Protein AF-A0A955IQL0-F1 (afdb_monomer_lite)

Radius of gyration: 18.91 Å; chains: 1; bounding box: 40×66×44 Å

Structure (mmCIF, N/CA/C/O backbone):
data_AF-A0A955IQL0-F1
#
_entry.id   AF-A0A955IQL0-F1
#
loop_
_atom_site.group_PDB
_atom_site.id
_atom_site.type_symbol
_atom_site.label_atom_id
_atom_site.label_alt_id
_atom_site.label_comp_id
_atom_site.label_asym_id
_atom_site.label_entity_id
_atom_site.label_seq_id
_atom_site.pdbx_PDB_ins_code
_atom_site.Cartn_x
_atom_site.Cartn_y
_atom_site.Cartn_z
_atom_site.occupancy
_atom_site.B_iso_or_equiv
_atom_site.auth_seq_id
_atom_site.auth_comp_id
_atom_site.auth_asym_id
_atom_site.auth_atom_id
_atom_site.pdbx_PDB_model_num
ATOM 1 N N . MET A 1 1 ? -25.221 43.158 0.324 1.00 47.97 1 MET A N 1
ATOM 2 C CA . MET A 1 1 ? -24.417 42.459 1.346 1.00 47.97 1 MET A CA 1
ATOM 3 C C . MET A 1 1 ? -25.209 41.243 1.789 1.00 47.97 1 MET A C 1
ATOM 5 O O . MET A 1 1 ? -26.140 41.395 2.565 1.00 47.97 1 MET A O 1
ATOM 9 N N . SER A 1 2 ? -24.898 40.071 1.245 1.00 50.53 2 SER A N 1
ATOM 10 C CA . SER A 1 2 ? -25.519 38.810 1.657 1.00 50.53 2 SER A CA 1
ATOM 11 C C . SER A 1 2 ? -24.383 37.849 1.969 1.00 50.53 2 SER A C 1
ATOM 13 O O . SER A 1 2 ? -23.689 37.392 1.066 1.00 50.53 2 SER A O 1
ATOM 15 N N . HIS A 1 3 ? -24.132 37.645 3.262 1.00 47.06 3 HIS A N 1
ATOM 16 C CA . HIS A 1 3 ? -23.165 36.673 3.750 1.00 47.06 3 HIS A CA 1
ATOM 17 C C . HIS A 1 3 ? -23.673 35.267 3.426 1.00 47.06 3 HIS A C 1
ATOM 19 O O . HIS A 1 3 ? -24.702 34.833 3.942 1.00 47.06 3 HIS A O 1
ATOM 25 N N . PHE A 1 4 ? -22.941 34.562 2.569 1.00 52.56 4 PHE A N 1
ATOM 26 C CA . PHE A 1 4 ? -23.085 33.129 2.371 1.00 52.56 4 PHE A CA 1
ATOM 27 C C . PHE A 1 4 ? -22.412 32.447 3.569 1.00 52.56 4 PHE A C 1
ATOM 29 O O . PHE A 1 4 ? -21.188 32.344 3.630 1.00 52.56 4 PHE A O 1
ATOM 36 N N . ASN A 1 5 ? -23.206 32.069 4.570 1.00 50.84 5 ASN A N 1
ATOM 37 C CA . ASN A 1 5 ? -22.745 31.264 5.696 1.00 50.84 5 ASN A CA 1
ATOM 38 C C . ASN A 1 5 ? -22.540 29.831 5.187 1.00 50.84 5 ASN A C 1
ATOM 40 O O . ASN A 1 5 ? -23.467 29.022 5.205 1.00 50.84 5 ASN A O 1
ATOM 44 N N . ALA A 1 6 ? -21.357 29.559 4.631 1.00 50.09 6 ALA A N 1
ATOM 45 C CA . ALA A 1 6 ? -20.967 28.225 4.210 1.00 50.09 6 ALA A CA 1
ATOM 46 C C . ALA A 1 6 ? -20.942 27.319 5.444 1.00 50.09 6 ALA A C 1
ATOM 48 O O . ALA A 1 6 ? -20.153 27.515 6.369 1.00 50.09 6 ALA A O 1
ATOM 49 N N . SER A 1 7 ? -21.863 26.361 5.455 1.00 45.62 7 SER A N 1
ATOM 50 C CA . SER A 1 7 ? -21.949 25.286 6.427 1.00 45.62 7 SER A CA 1
ATOM 51 C C . SER A 1 7 ? -20.573 24.654 6.634 1.00 45.62 7 SER A C 1
ATOM 53 O O . SER A 1 7 ? -19.845 24.389 5.678 1.00 45.62 7 SER A O 1
ATOM 55 N N . SER A 1 8 ? -20.229 24.470 7.905 1.00 48.47 8 SER A N 1
ATOM 56 C CA . SER A 1 8 ? -18.993 23.885 8.416 1.00 48.47 8 SER A CA 1
ATOM 57 C C . SER A 1 8 ? -18.551 22.663 7.600 1.00 48.47 8 SER A C 1
ATOM 59 O O . SER A 1 8 ? -19.416 21.882 7.194 1.00 48.47 8 SER A O 1
ATOM 61 N N . PRO A 1 9 ? -17.238 22.467 7.359 1.00 50.28 9 PRO A N 1
ATOM 62 C CA . PRO A 1 9 ? -16.765 21.327 6.591 1.00 50.28 9 PRO A CA 1
ATOM 63 C C . PRO A 1 9 ? -17.282 20.054 7.256 1.00 50.28 9 PRO A C 1
ATOM 65 O O . PRO A 1 9 ? -17.031 19.818 8.438 1.00 50.28 9 PRO A O 1
ATOM 68 N N . THR A 1 10 ? -18.044 19.281 6.479 1.00 48.91 10 THR A N 1
ATOM 69 C CA . THR A 1 10 ? -18.361 17.870 6.707 1.00 48.91 10 THR A CA 1
ATOM 70 C C . THR A 1 10 ? -17.244 17.239 7.508 1.00 48.91 10 THR A C 1
ATOM 72 O O . THR A 1 10 ? -16.097 17.305 7.062 1.00 48.91 10 THR A O 1
ATOM 75 N N . GLY A 1 11 ? -17.582 16.689 8.677 1.00 43.69 11 GLY A N 1
ATOM 76 C CA . GLY A 1 11 ? -16.666 15.952 9.531 1.00 43.69 11 GLY A CA 1
ATOM 77 C C . GLY A 1 11 ? -15.941 14.907 8.700 1.00 43.69 11 GLY A C 1
ATOM 78 O O . GLY A 1 11 ? -16.440 13.805 8.490 1.00 43.69 11 GLY A O 1
ATOM 79 N N . GLN A 1 12 ? -14.779 15.291 8.176 1.00 46.38 12 GLN A N 1
ATOM 80 C CA . GLN A 1 12 ? -13.796 14.367 7.673 1.00 46.38 12 GLN A CA 1
ATOM 81 C C . GLN A 1 12 ? -13.430 13.587 8.915 1.00 46.38 12 GLN A C 1
ATOM 83 O O . GLN A 1 12 ? -12.836 14.140 9.839 1.00 46.38 12 GLN A O 1
ATOM 88 N N . SER A 1 13 ? -13.878 12.338 8.974 1.00 44.75 13 SER A N 1
ATOM 89 C CA . SER A 1 13 ? -13.280 11.374 9.872 1.00 44.75 13 SER A CA 1
ATOM 90 C C . SER A 1 13 ? -11.809 11.351 9.470 1.00 44.75 13 SER A C 1
ATOM 92 O O . SER A 1 13 ? -11.435 10.742 8.473 1.00 44.75 13 SER A O 1
ATOM 94 N N . THR A 1 14 ? -10.995 12.151 10.159 1.00 52.22 14 THR A N 1
ATOM 95 C CA . THR A 1 14 ? -9.542 12.235 10.030 1.00 52.22 14 THR A CA 1
ATOM 96 C C . THR A 1 14 ? -8.948 10.978 10.647 1.00 52.22 14 THR A C 1
ATOM 98 O O . THR A 1 14 ? -8.090 11.052 11.522 1.00 52.22 14 THR A O 1
ATOM 101 N N . ALA A 1 15 ? -9.452 9.809 10.250 1.00 56.22 15 ALA A N 1
ATOM 102 C CA . ALA A 1 15 ? -8.714 8.586 10.453 1.00 56.22 15 ALA A CA 1
ATOM 103 C C . ALA A 1 15 ? -7.399 8.780 9.683 1.00 56.22 15 ALA A C 1
ATOM 105 O O . ALA A 1 15 ? -7.437 9.189 8.515 1.00 56.22 15 ALA A O 1
ATOM 106 N N . PRO A 1 16 ? -6.236 8.625 10.331 1.00 64.44 16 PRO A N 1
ATOM 107 C CA . PRO A 1 16 ? -4.967 8.857 9.667 1.00 64.44 16 PRO A CA 1
ATOM 108 C C . PRO A 1 16 ? -4.820 7.831 8.541 1.00 64.44 16 PRO A C 1
ATOM 110 O O . PRO A 1 16 ? -4.581 6.660 8.802 1.00 64.44 16 PRO A O 1
ATOM 113 N N . CYS A 1 17 ? -4.983 8.246 7.280 1.00 70.69 17 CYS A N 1
ATOM 114 C CA . CYS A 1 17 ? -4.669 7.372 6.155 1.00 70.69 17 CYS A CA 1
ATOM 115 C C . CYS A 1 17 ? -3.156 7.125 6.144 1.00 70.69 17 CYS A C 1
ATOM 117 O O . CYS A 1 17 ? -2.369 8.050 5.915 1.00 70.69 17 CYS A O 1
ATOM 119 N N . PHE A 1 18 ? -2.744 5.878 6.328 1.00 80.38 18 PHE A N 1
ATOM 120 C CA . PHE A 1 18 ? -1.360 5.460 6.193 1.00 80.38 18 PHE A CA 1
ATOM 121 C C . PHE A 1 18 ? -1.003 5.275 4.724 1.00 80.38 18 PHE A C 1
ATOM 123 O O . PHE A 1 18 ? -1.782 4.763 3.922 1.00 80.38 18 PHE A O 1
ATOM 130 N N . ARG A 1 19 ? 0.194 5.720 4.340 1.00 84.00 19 ARG A N 1
ATOM 131 C CA . ARG A 1 19 ? 0.700 5.524 2.982 1.00 84.00 19 ARG A CA 1
ATOM 132 C C . ARG A 1 19 ? 1.605 4.303 2.960 1.00 84.00 19 ARG A C 1
ATOM 134 O O . ARG A 1 19 ? 2.728 4.367 3.449 1.00 84.00 19 ARG A O 1
ATOM 141 N N . VAL A 1 20 ? 1.144 3.241 2.314 1.00 84.25 20 VAL A N 1
ATOM 142 C CA . VAL A 1 20 ? 1.958 2.062 2.021 1.00 84.25 20 VAL A CA 1
ATOM 143 C C . VAL A 1 20 ? 2.759 2.332 0.756 1.00 84.25 20 VAL A C 1
ATOM 145 O O . VAL A 1 20 ? 2.212 2.805 -0.245 1.00 84.25 20 VAL A O 1
ATOM 148 N N . VAL A 1 21 ? 4.062 2.052 0.793 1.00 84.56 21 VAL A N 1
ATOM 149 C CA . VAL A 1 21 ? 4.949 2.265 -0.355 1.00 84.56 21 VAL A CA 1
ATOM 150 C C . VAL A 1 21 ? 5.772 1.013 -0.636 1.00 84.56 21 VAL A C 1
ATOM 152 O O . VAL A 1 21 ? 6.451 0.479 0.237 1.00 84.56 21 VAL A O 1
ATOM 155 N N . LEU A 1 22 ? 5.731 0.585 -1.891 1.00 83.69 22 LEU A N 1
ATOM 156 C CA . LEU A 1 22 ? 6.486 -0.516 -2.468 1.00 83.69 22 LEU A CA 1
ATOM 157 C C . LEU A 1 22 ? 7.575 0.048 -3.379 1.00 83.69 22 LEU A C 1
ATOM 159 O O . LEU A 1 22 ? 7.307 0.899 -4.231 1.00 83.69 22 LEU A O 1
ATOM 163 N N . HIS A 1 23 ? 8.804 -0.425 -3.197 1.00 81.25 23 HIS A N 1
ATOM 164 C CA . HIS A 1 23 ? 9.965 -0.012 -3.979 1.00 81.25 23 HIS A CA 1
ATOM 165 C C . HIS A 1 23 ? 10.578 -1.239 -4.652 1.00 81.25 23 HIS A C 1
ATOM 167 O O . HIS A 1 23 ? 11.017 -2.153 -3.960 1.00 81.25 23 HIS A O 1
ATOM 173 N N . ARG A 1 24 ? 10.676 -1.232 -5.987 1.00 74.69 24 ARG A N 1
ATOM 174 C CA . ARG A 1 24 ? 11.381 -2.275 -6.744 1.00 74.69 24 ARG A CA 1
ATOM 175 C C . ARG A 1 24 ? 12.243 -1.649 -7.835 1.00 74.69 24 ARG A C 1
ATOM 177 O O . ARG A 1 24 ? 11.749 -1.165 -8.853 1.00 74.69 24 ARG A O 1
ATOM 184 N N . GLY A 1 25 ? 13.557 -1.644 -7.616 1.00 79.19 25 GLY A N 1
ATOM 185 C CA . GLY A 1 25 ? 14.501 -0.955 -8.498 1.00 79.19 25 GLY A CA 1
ATOM 186 C C . GLY A 1 25 ? 14.184 0.543 -8.597 1.00 79.19 25 GLY A C 1
ATOM 187 O O . GLY A 1 25 ? 14.126 1.231 -7.582 1.00 79.19 25 GLY A O 1
ATOM 188 N N . ALA A 1 26 ? 13.962 1.040 -9.818 1.00 78.56 26 ALA A N 1
ATOM 189 C CA . ALA A 1 26 ? 13.557 2.427 -10.076 1.00 78.56 26 ALA A CA 1
ATOM 190 C C . ALA A 1 26 ? 12.037 2.662 -9.956 1.00 78.56 26 ALA A C 1
ATOM 192 O O . ALA A 1 26 ? 11.584 3.805 -10.022 1.00 78.56 26 ALA A O 1
ATOM 193 N N . HIS A 1 27 ? 11.246 1.599 -9.794 1.00 79.56 27 HIS A N 1
ATOM 194 C CA . HIS A 1 27 ? 9.796 1.691 -9.730 1.00 79.56 27 HIS A CA 1
ATOM 195 C C . HIS A 1 27 ? 9.322 1.843 -8.288 1.00 79.56 27 HIS A C 1
ATOM 197 O O . HIS A 1 27 ? 9.802 1.176 -7.367 1.00 79.56 27 HIS A O 1
ATOM 203 N N . ARG A 1 28 ? 8.356 2.743 -8.107 1.00 83.25 28 ARG A N 1
ATOM 204 C CA . ARG A 1 28 ? 7.722 3.023 -6.826 1.00 83.25 28 ARG A CA 1
ATOM 205 C C . ARG A 1 28 ? 6.217 2.984 -7.009 1.00 83.25 28 ARG A C 1
ATOM 207 O O . ARG A 1 28 ? 5.673 3.773 -7.780 1.00 83.25 28 ARG A O 1
ATOM 214 N N . TRP A 1 29 ? 5.562 2.130 -6.242 1.00 85.69 29 TRP A N 1
ATOM 215 C CA . TRP A 1 29 ? 4.110 2.091 -6.145 1.00 85.69 29 TRP A CA 1
ATOM 216 C C . TRP A 1 29 ? 3.706 2.435 -4.726 1.00 85.69 29 TRP A C 1
ATOM 218 O O . TRP A 1 29 ? 4.440 2.192 -3.772 1.00 85.69 29 TRP A O 1
ATOM 228 N N . GLY A 1 30 ? 2.547 3.046 -4.570 1.00 83.62 30 GLY A N 1
ATOM 229 C CA . GLY A 1 30 ? 2.040 3.331 -3.246 1.00 83.62 30 GLY A CA 1
ATOM 230 C C . GLY A 1 30 ? 0.563 3.620 -3.283 1.00 83.62 30 GLY A C 1
ATOM 231 O O . GLY A 1 30 ? 0.041 4.132 -4.274 1.00 83.62 30 GLY A O 1
ATOM 232 N N . PHE A 1 31 ? -0.090 3.285 -2.187 1.00 85.62 31 PHE A N 1
ATOM 233 C CA . PHE A 1 31 ? -1.499 3.545 -1.977 1.00 85.62 31 PHE A CA 1
ATOM 234 C C . PHE A 1 31 ? -1.698 4.076 -0.563 1.00 85.62 31 PHE A C 1
ATOM 236 O O . PHE A 1 31 ? -0.905 3.819 0.345 1.00 85.62 31 PHE A O 1
ATOM 243 N N . SER A 1 32 ? -2.739 4.879 -0.408 1.00 85.44 32 SER A N 1
ATOM 244 C CA . SER A 1 32 ? -3.235 5.263 0.905 1.00 85.44 32 SER A CA 1
ATOM 245 C C . SER A 1 32 ? -4.190 4.184 1.388 1.00 85.44 32 SER A C 1
ATOM 247 O O . SER A 1 32 ? -4.931 3.632 0.579 1.00 85.44 32 SER A O 1
ATOM 249 N N . TRP A 1 33 ? -4.126 3.889 2.677 1.00 86.06 33 TRP A N 1
ATOM 250 C CA . TRP A 1 33 ? -4.932 2.887 3.348 1.00 86.06 33 TRP A CA 1
ATOM 251 C C . TRP A 1 33 ? -5.329 3.379 4.738 1.00 86.06 33 TRP A C 1
ATOM 253 O O . TRP A 1 33 ? -4.524 4.000 5.430 1.00 86.06 33 TRP A O 1
ATOM 263 N N . ASN A 1 34 ? -6.567 3.115 5.148 1.00 83.06 34 ASN A N 1
ATOM 264 C CA . ASN A 1 34 ? -7.048 3.458 6.482 1.00 83.06 34 ASN A CA 1
ATOM 265 C C . ASN A 1 34 ? -6.782 2.328 7.489 1.00 83.06 34 ASN A C 1
ATOM 267 O O . ASN A 1 34 ? -7.276 1.219 7.278 1.00 83.06 34 ASN A O 1
ATOM 271 N N . PRO A 1 35 ? -6.090 2.599 8.610 1.00 73.12 35 PRO A N 1
ATOM 272 C CA . PRO A 1 35 ? -5.919 1.630 9.688 1.00 73.12 35 PRO A CA 1
ATOM 273 C C . PRO A 1 35 ? -7.286 1.256 10.259 1.00 73.12 35 PRO A C 1
ATOM 275 O O . PRO A 1 35 ? -8.012 2.113 10.758 1.00 73.12 35 PRO A O 1
ATOM 278 N N . GLY A 1 36 ? -7.658 -0.012 10.114 1.00 75.00 36 GLY A N 1
ATOM 279 C CA . GLY A 1 36 ? -8.985 -0.525 10.466 1.00 75.00 36 GLY A CA 1
ATOM 280 C C . GLY A 1 36 ? -9.887 -0.864 9.272 1.00 75.00 36 GLY A C 1
ATOM 281 O O . GLY A 1 36 ? -10.919 -1.496 9.473 1.00 75.00 36 GLY A O 1
ATOM 282 N N . ASP A 1 37 ? -9.511 -0.529 8.028 1.00 81.31 37 ASP A N 1
ATOM 283 C CA . ASP A 1 37 ? -10.218 -0.996 6.821 1.00 81.31 37 ASP A CA 1
ATOM 284 C C . ASP A 1 37 ? -9.387 -2.041 6.058 1.00 81.31 37 ASP A C 1
ATOM 286 O O . ASP A 1 37 ? -8.802 -1.793 5.000 1.00 81.31 37 ASP A O 1
ATOM 290 N N . GLU A 1 38 ? -9.301 -3.254 6.606 1.00 78.44 38 GLU A N 1
ATOM 291 C CA . GLU A 1 38 ? -8.565 -4.374 5.994 1.00 78.44 38 GLU A CA 1
ATOM 292 C C . GLU A 1 38 ? -9.091 -4.731 4.595 1.00 78.44 38 GLU A C 1
ATOM 294 O O . GLU A 1 38 ? -8.348 -5.166 3.714 1.00 78.44 38 GLU A O 1
ATOM 299 N N . ARG A 1 39 ? -10.385 -4.513 4.346 1.00 84.00 39 ARG A N 1
ATOM 300 C CA . ARG A 1 39 ? -10.995 -4.767 3.035 1.00 84.00 39 ARG A CA 1
ATOM 301 C C . ARG A 1 39 ? -10.480 -3.798 1.982 1.00 84.00 39 ARG A C 1
ATOM 303 O O . ARG A 1 39 ? -10.382 -4.166 0.811 1.00 84.00 39 ARG A O 1
ATOM 310 N N . GLU A 1 40 ? -10.210 -2.552 2.353 1.00 84.44 40 GLU A N 1
ATOM 311 C CA . GLU A 1 40 ? -9.527 -1.591 1.496 1.00 84.44 40 GLU A CA 1
ATOM 312 C C . GLU A 1 40 ? -8.098 -2.065 1.199 1.00 84.44 40 GLU A C 1
ATOM 314 O O . GLU A 1 40 ? -7.731 -2.124 0.026 1.00 84.44 40 GLU A O 1
ATOM 319 N N . LEU A 1 41 ? -7.345 -2.521 2.211 1.00 84.25 41 LEU A N 1
ATOM 320 C CA . LEU A 1 41 ? -5.988 -3.060 2.033 1.00 84.25 41 LEU A CA 1
ATOM 321 C C . LEU A 1 41 ? -5.954 -4.219 1.032 1.00 84.25 41 LEU A C 1
ATOM 323 O O . LEU A 1 41 ? -5.186 -4.189 0.070 1.00 84.25 41 LEU A O 1
ATOM 327 N N . VAL A 1 42 ? -6.818 -5.220 1.221 1.00 84.88 42 VAL A N 1
ATOM 328 C CA . VAL A 1 42 ? -6.900 -6.388 0.331 1.00 84.88 42 VAL A CA 1
ATOM 329 C C . VAL A 1 42 ? -7.299 -5.971 -1.085 1.00 84.88 42 VAL A C 1
ATOM 331 O O . VAL A 1 42 ? -6.738 -6.482 -2.051 1.00 84.88 42 VAL A O 1
ATOM 334 N N . ARG A 1 43 ? -8.219 -5.009 -1.243 1.00 88.31 43 ARG A N 1
ATOM 335 C CA . ARG A 1 43 ? -8.599 -4.485 -2.566 1.00 88.31 43 ARG A CA 1
ATOM 336 C C . ARG A 1 43 ? -7.447 -3.756 -3.257 1.00 88.31 43 ARG A C 1
ATOM 338 O O . ARG A 1 43 ? -7.262 -3.949 -4.457 1.00 88.31 43 ARG A O 1
ATOM 345 N N . GLN A 1 44 ? -6.668 -2.953 -2.532 1.00 86.81 44 GLN A N 1
ATOM 346 C CA . GLN A 1 44 ? -5.498 -2.267 -3.093 1.00 86.81 44 GLN A CA 1
ATOM 347 C C . GLN A 1 44 ? -4.396 -3.261 -3.479 1.00 86.81 44 GLN A C 1
ATOM 349 O O . GLN A 1 44 ? -3.854 -3.166 -4.579 1.00 86.81 44 GLN A O 1
ATOM 354 N N . LEU A 1 45 ? -4.124 -4.262 -2.634 1.00 84.06 45 LEU A N 1
ATOM 355 C CA . LEU A 1 45 ? -3.185 -5.343 -2.943 1.00 84.06 45 LEU A CA 1
ATOM 356 C C . LEU A 1 45 ? -3.634 -6.161 -4.156 1.00 84.06 45 LEU A C 1
ATOM 358 O O . LEU A 1 45 ? -2.837 -6.397 -5.058 1.00 84.06 45 LEU A O 1
ATOM 362 N N . ALA A 1 46 ? -4.912 -6.538 -4.228 1.00 86.06 46 ALA A N 1
ATOM 363 C CA . ALA A 1 46 ? -5.459 -7.247 -5.381 1.00 86.06 46 ALA A CA 1
ATOM 364 C C . ALA A 1 46 ? -5.355 -6.404 -6.658 1.00 86.06 46 ALA A C 1
ATOM 366 O O . ALA A 1 46 ? -5.024 -6.931 -7.717 1.00 86.06 46 ALA A O 1
ATOM 367 N N . ARG A 1 47 ? -5.594 -5.091 -6.575 1.00 85.94 47 ARG A N 1
ATOM 368 C CA . ARG A 1 47 ? -5.432 -4.182 -7.713 1.00 85.94 47 ARG A CA 1
ATOM 369 C C . ARG A 1 47 ? -3.981 -4.118 -8.189 1.00 85.94 47 ARG A C 1
ATOM 371 O O . ARG A 1 47 ? -3.760 -4.183 -9.390 1.00 85.94 47 ARG A O 1
ATOM 378 N N . LEU A 1 48 ? -3.022 -4.022 -7.267 1.00 82.56 48 LEU A N 1
ATOM 379 C CA . LEU A 1 48 ? -1.590 -4.062 -7.581 1.00 82.56 48 LEU A CA 1
ATOM 380 C C . LEU A 1 48 ? -1.182 -5.406 -8.193 1.00 82.56 48 LEU A C 1
ATOM 382 O O . LEU A 1 48 ? -0.449 -5.420 -9.169 1.00 82.56 48 LEU A O 1
ATOM 386 N N . ALA A 1 49 ? -1.692 -6.521 -7.668 1.00 82.56 49 ALA A N 1
ATOM 387 C CA . ALA A 1 49 ? -1.388 -7.861 -8.172 1.00 82.56 49 ALA A CA 1
ATOM 388 C C . ALA A 1 49 ? -1.951 -8.123 -9.580 1.00 82.56 49 ALA A C 1
ATOM 390 O O . ALA A 1 49 ? -1.394 -8.916 -10.331 1.00 82.56 49 ALA A O 1
ATOM 391 N N . ASN A 1 50 ? -3.068 -7.478 -9.929 1.00 83.50 50 ASN A N 1
ATOM 392 C CA . ASN A 1 50 ? -3.681 -7.582 -11.254 1.00 83.50 50 ASN A CA 1
ATOM 393 C C . ASN A 1 50 ? -3.131 -6.554 -12.256 1.00 83.50 50 ASN A C 1
ATOM 395 O O . ASN A 1 50 ? -3.523 -6.587 -13.423 1.00 83.50 50 ASN A O 1
ATOM 399 N N . ASP A 1 51 ? -2.263 -5.632 -11.832 1.00 81.62 51 ASP A N 1
ATOM 400 C CA . ASP A 1 51 ? -1.671 -4.650 -12.733 1.00 81.62 51 ASP A CA 1
ATOM 401 C C . ASP A 1 51 ? -0.488 -5.280 -13.490 1.00 81.62 51 ASP A C 1
ATOM 403 O O . ASP A 1 51 ? 0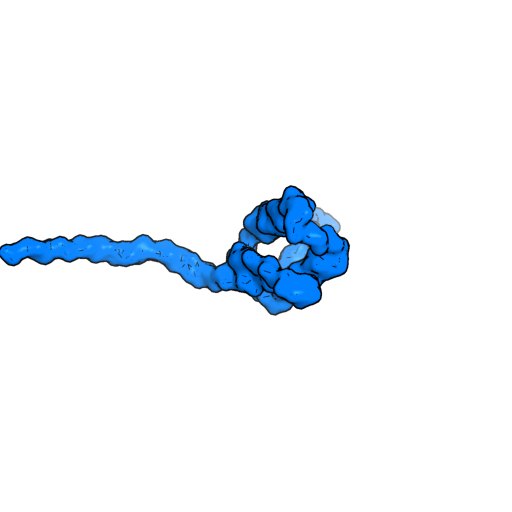.513 -5.648 -12.874 1.00 81.62 51 ASP A O 1
ATOM 407 N N . PRO A 1 52 ? -0.552 -5.404 -14.829 1.00 75.81 52 PRO A N 1
ATOM 408 C CA . PRO A 1 52 ? 0.507 -6.048 -15.606 1.00 75.81 52 PRO A CA 1
ATOM 409 C C . PRO A 1 52 ? 1.820 -5.244 -15.633 1.00 75.81 52 PRO A C 1
ATOM 411 O O . PRO A 1 52 ? 2.842 -5.764 -16.077 1.00 75.81 52 PRO A O 1
ATOM 414 N N . GLY A 1 53 ? 1.807 -3.981 -15.192 1.00 76.31 53 GLY A N 1
ATOM 415 C CA . GLY A 1 53 ? 2.986 -3.132 -15.031 1.00 76.31 53 GLY A CA 1
ATOM 416 C C . GLY A 1 53 ? 3.605 -3.196 -13.631 1.00 76.31 53 GLY A C 1
ATOM 417 O O . GLY A 1 53 ? 4.654 -2.585 -13.405 1.00 76.31 53 GLY A O 1
ATOM 418 N N . VAL A 1 54 ? 2.988 -3.927 -12.700 1.00 74.00 54 VAL A N 1
ATOM 419 C CA . VAL A 1 54 ? 3.489 -4.139 -11.343 1.00 74.00 54 VAL A CA 1
ATOM 420 C C . VAL A 1 54 ? 3.941 -5.594 -11.230 1.00 74.00 54 VAL A C 1
ATOM 422 O O . VAL A 1 54 ? 3.116 -6.495 -11.101 1.00 74.00 54 VAL A O 1
ATOM 425 N N . PRO A 1 55 ? 5.252 -5.873 -11.240 1.00 73.38 55 PRO A N 1
ATOM 426 C CA . PRO A 1 55 ? 5.746 -7.176 -10.826 1.00 73.38 55 PRO A CA 1
ATOM 427 C C . PRO A 1 55 ? 5.568 -7.277 -9.304 1.00 73.38 55 PRO A C 1
ATOM 429 O O . PRO A 1 55 ? 6.494 -6.988 -8.555 1.00 73.38 55 PRO A O 1
ATOM 432 N N . LEU A 1 56 ? 4.364 -7.598 -8.834 1.00 77.56 56 LEU A N 1
ATOM 433 C CA . LEU A 1 56 ? 4.108 -7.857 -7.421 1.00 77.56 56 LEU A CA 1
ATOM 434 C C . LEU A 1 56 ? 4.489 -9.312 -7.133 1.00 77.56 56 LEU A C 1
ATOM 436 O O . LEU A 1 56 ? 3.865 -10.224 -7.671 1.00 77.56 56 LEU A O 1
ATOM 440 N N . ASP A 1 57 ? 5.512 -9.532 -6.310 1.00 79.50 57 ASP A N 1
ATOM 441 C CA . ASP A 1 57 ? 5.885 -10.869 -5.843 1.00 79.50 57 ASP A CA 1
ATOM 442 C C . ASP A 1 57 ? 5.414 -11.108 -4.396 1.00 79.50 57 ASP A C 1
ATOM 444 O O . ASP A 1 57 ? 4.930 -10.204 -3.711 1.00 79.50 57 ASP A O 1
ATOM 448 N N . HIS A 1 58 ? 5.559 -12.335 -3.903 1.00 78.06 58 HIS A N 1
ATOM 449 C CA . HIS A 1 58 ? 5.211 -12.694 -2.533 1.00 78.06 58 HIS A CA 1
ATOM 450 C C . HIS A 1 58 ? 5.983 -11.849 -1.503 1.00 78.06 58 HIS A C 1
ATOM 452 O O . HIS A 1 58 ? 5.420 -11.448 -0.484 1.00 78.06 58 HIS A O 1
ATOM 458 N N . ASP A 1 59 ? 7.243 -11.515 -1.793 1.00 81.19 59 ASP A N 1
ATOM 459 C CA . ASP A 1 59 ? 8.080 -10.671 -0.929 1.00 81.19 59 ASP A CA 1
ATOM 460 C C . ASP A 1 59 ? 7.516 -9.243 -0.788 1.00 81.19 59 ASP A C 1
ATOM 462 O O . ASP A 1 59 ? 7.478 -8.686 0.311 1.00 81.19 59 ASP A O 1
ATOM 466 N N . ASP A 1 60 ? 6.975 -8.678 -1.873 1.00 82.44 60 ASP A N 1
ATOM 467 C CA . ASP A 1 60 ? 6.326 -7.362 -1.868 1.00 82.44 60 ASP A CA 1
ATOM 468 C C . ASP A 1 60 ? 5.089 -7.363 -0.955 1.00 82.44 60 ASP A C 1
ATOM 470 O O . ASP A 1 60 ? 4.878 -6.437 -0.165 1.00 82.44 60 ASP A O 1
ATOM 474 N N . VAL A 1 61 ? 4.298 -8.439 -1.000 1.00 81.56 61 VAL A N 1
ATOM 475 C CA . VAL A 1 61 ? 3.137 -8.615 -0.115 1.00 81.56 61 VAL A CA 1
ATOM 476 C C . VAL A 1 61 ? 3.579 -8.688 1.349 1.00 81.56 61 VAL A C 1
ATOM 478 O O . VAL A 1 61 ? 2.983 -8.020 2.194 1.00 81.56 61 VAL A O 1
ATOM 481 N N . ILE A 1 62 ? 4.653 -9.420 1.664 1.00 84.19 62 ILE A N 1
ATOM 482 C CA . ILE A 1 62 ? 5.207 -9.486 3.027 1.00 84.19 62 ILE A CA 1
ATOM 483 C C . ILE A 1 62 ? 5.673 -8.103 3.500 1.00 84.19 62 ILE A C 1
ATOM 485 O O . ILE A 1 62 ? 5.427 -7.731 4.649 1.00 84.19 62 ILE A O 1
ATOM 489 N N . VAL A 1 63 ? 6.328 -7.323 2.638 1.00 84.44 63 VAL A N 1
ATOM 490 C CA . VAL A 1 63 ? 6.774 -5.960 2.963 1.00 84.44 63 VAL A CA 1
ATOM 491 C C . VAL A 1 63 ? 5.586 -5.054 3.286 1.00 84.44 63 VAL A C 1
ATOM 493 O O . VAL A 1 63 ? 5.645 -4.314 4.271 1.00 84.44 63 VAL A O 1
ATOM 496 N N . VAL A 1 64 ? 4.498 -5.135 2.517 1.00 83.06 64 VAL A N 1
ATOM 497 C CA . VAL A 1 64 ? 3.259 -4.396 2.808 1.00 83.06 64 VAL A CA 1
ATOM 498 C C . VAL A 1 64 ? 2.656 -4.839 4.133 1.00 83.06 64 VAL A C 1
ATOM 500 O O . VAL A 1 64 ? 2.358 -3.991 4.969 1.00 83.06 64 VAL A O 1
ATOM 503 N N . LEU A 1 65 ? 2.533 -6.147 4.366 1.00 81.88 65 LEU A N 1
ATOM 504 C CA . LEU A 1 65 ? 1.991 -6.683 5.616 1.00 81.88 65 LEU A CA 1
ATOM 505 C C . LEU A 1 65 ? 2.823 -6.249 6.829 1.00 81.88 65 LEU A C 1
ATOM 507 O O . LEU A 1 65 ? 2.258 -5.915 7.863 1.00 81.88 65 LEU A O 1
ATOM 511 N N . ARG A 1 66 ? 4.154 -6.174 6.705 1.00 83.31 66 ARG A N 1
ATOM 512 C CA . ARG A 1 66 ? 5.033 -5.654 7.766 1.00 83.31 66 ARG A CA 1
ATOM 513 C C . ARG A 1 66 ? 4.882 -4.154 7.992 1.00 83.31 66 ARG A C 1
ATOM 515 O O . ARG A 1 66 ? 4.998 -3.718 9.132 1.00 83.31 66 ARG A O 1
ATOM 522 N N . GLN A 1 67 ? 4.671 -3.365 6.936 1.00 83.12 67 GLN A N 1
ATOM 523 C CA . GLN A 1 67 ? 4.379 -1.933 7.074 1.00 83.12 67 GLN A CA 1
ATOM 524 C C . GLN A 1 67 ? 3.045 -1.739 7.795 1.00 83.12 67 GLN A C 1
ATOM 526 O O . GLN A 1 67 ? 2.982 -1.002 8.768 1.00 83.12 67 GLN A O 1
ATOM 531 N N . VAL A 1 68 ? 2.016 -2.476 7.384 1.00 81.69 68 VAL A N 1
ATOM 532 C CA . VAL A 1 68 ? 0.690 -2.443 8.005 1.00 81.69 68 VAL A CA 1
ATOM 533 C C . VAL A 1 68 ? 0.749 -2.887 9.467 1.00 81.69 68 VAL A C 1
ATOM 535 O O . VAL A 1 68 ? 0.267 -2.168 10.330 1.00 81.69 68 VAL A O 1
ATOM 538 N N . ALA A 1 69 ? 1.410 -4.004 9.772 1.00 79.06 69 ALA A N 1
ATOM 539 C CA . ALA A 1 69 ? 1.527 -4.527 11.135 1.00 79.06 69 ALA A CA 1
ATOM 540 C C . ALA A 1 69 ? 2.375 -3.651 12.077 1.00 79.06 69 ALA A C 1
ATOM 542 O O . ALA A 1 69 ? 2.362 -3.870 13.282 1.00 79.06 69 ALA A O 1
ATOM 543 N N . ARG A 1 70 ? 3.152 -2.697 11.546 1.00 76.69 70 ARG A N 1
ATOM 544 C CA . ARG A 1 70 ? 3.848 -1.681 12.352 1.00 76.69 70 ARG A CA 1
ATOM 545 C C . ARG A 1 70 ? 2.955 -0.493 12.692 1.00 76.69 70 AR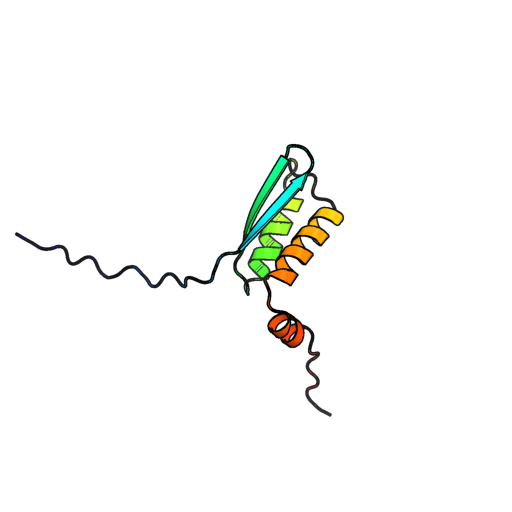G A C 1
ATOM 547 O O . ARG A 1 70 ? 3.150 0.100 13.746 1.00 76.69 70 ARG A O 1
ATOM 554 N N . GLU A 1 71 ? 2.033 -0.150 11.796 1.00 73.38 71 GLU A N 1
ATOM 555 C CA . GLU A 1 71 ? 1.117 0.980 11.975 1.00 73.38 71 GLU A CA 1
ATOM 556 C C . GLU A 1 71 ? -0.159 0.579 12.730 1.00 73.38 71 GLU A C 1
ATOM 558 O O . GLU A 1 71 ? -0.753 1.410 13.415 1.00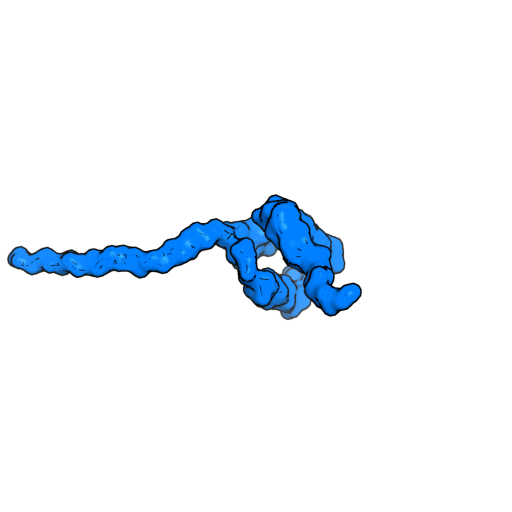 73.38 71 GLU A O 1
ATOM 563 N N . ILE A 1 72 ? -0.574 -0.689 12.636 1.00 68.94 72 ILE A N 1
ATOM 564 C CA . ILE A 1 72 ? -1.563 -1.285 13.538 1.00 68.94 72 ILE A CA 1
ATOM 565 C C . ILE A 1 72 ? -0.858 -1.515 14.878 1.00 68.94 72 ILE A C 1
ATOM 567 O O . ILE A 1 72 ? 0.096 -2.289 14.954 1.00 68.94 72 ILE A O 1
ATOM 571 N N . ASP A 1 73 ? -1.298 -0.812 15.923 1.00 64.31 73 ASP A N 1
ATOM 572 C CA . ASP A 1 73 ? -0.757 -0.970 17.274 1.00 64.31 73 ASP A CA 1
ATOM 573 C C . ASP A 1 73 ? -0.795 -2.459 17.680 1.00 64.31 73 ASP A C 1
ATOM 575 O O . ASP A 1 73 ? -1.793 -3.140 17.424 1.00 64.31 73 ASP A O 1
ATOM 579 N N . PRO A 1 74 ? 0.259 -3.011 18.308 1.00 55.78 74 PRO A N 1
ATOM 580 C CA . PRO A 1 74 ? 0.265 -4.412 18.717 1.00 55.78 74 PRO A CA 1
ATOM 581 C C . PRO A 1 74 ? -0.887 -4.772 19.667 1.00 55.78 74 PRO A C 1
ATOM 583 O O . PRO A 1 74 ? -1.216 -5.952 19.764 1.00 55.78 74 PRO A O 1
ATOM 586 N N . ALA A 1 75 ? -1.514 -3.805 20.351 1.00 56.31 75 ALA A N 1
ATOM 587 C CA . ALA A 1 75 ? -2.728 -4.039 21.128 1.00 56.31 75 ALA A CA 1
ATOM 588 C C . ALA A 1 75 ? -3.948 -4.366 20.246 1.00 56.31 75 ALA A C 1
ATOM 590 O O . ALA A 1 75 ? -4.753 -5.210 20.627 1.00 56.31 75 ALA A O 1
ATOM 591 N N . ASP A 1 76 ? -4.050 -3.756 19.065 1.00 55.16 76 ASP A N 1
ATOM 592 C CA . ASP A 1 76 ? -5.114 -4.001 18.081 1.00 55.16 76 ASP A CA 1
ATOM 593 C C . ASP A 1 76 ? -4.887 -5.346 17.368 1.00 55.16 76 ASP A C 1
ATOM 595 O O . ASP A 1 76 ? -5.796 -6.164 17.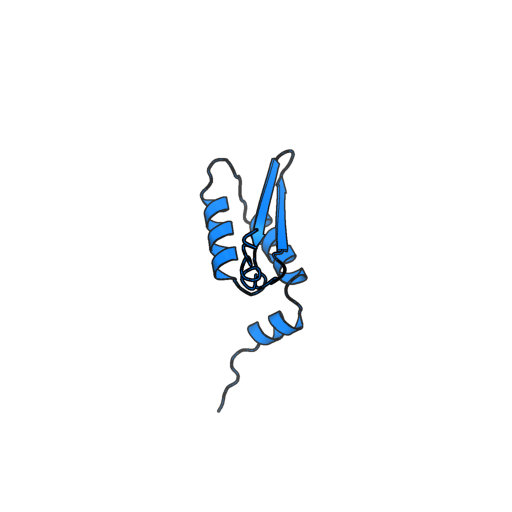238 1.00 55.16 76 ASP A O 1
ATOM 599 N N . LEU A 1 77 ? -3.623 -5.666 17.058 1.00 54.19 77 LEU A N 1
ATOM 600 C CA . LEU A 1 77 ? -3.246 -6.990 16.559 1.00 54.19 77 LEU A CA 1
ATOM 601 C C . LEU A 1 77 ? -3.496 -8.092 17.607 1.00 54.19 77 LEU A C 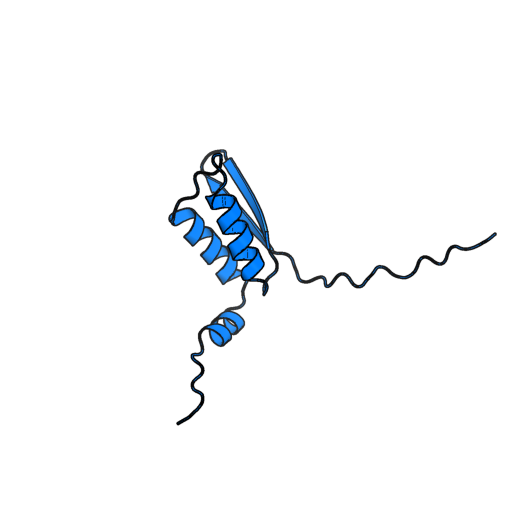1
ATOM 603 O O . LEU A 1 77 ? -3.946 -9.182 17.261 1.00 54.19 77 LEU A O 1
ATOM 607 N N . ALA A 1 78 ? -3.221 -7.838 18.890 1.00 55.88 78 ALA A N 1
ATOM 608 C CA . ALA A 1 78 ? -3.472 -8.792 19.972 1.00 55.88 78 ALA A CA 1
ATOM 609 C C . ALA A 1 78 ? -4.969 -9.019 20.236 1.00 55.88 78 ALA A C 1
ATOM 611 O O . ALA A 1 78 ? -5.341 -10.133 20.606 1.00 55.88 78 ALA A O 1
ATOM 612 N N . ASP A 1 79 ? -5.815 -8.009 20.019 1.00 55.03 79 ASP A N 1
ATOM 613 C CA . ASP A 1 79 ? -7.274 -8.152 20.051 1.00 55.03 79 ASP A CA 1
ATOM 614 C C . ASP A 1 79 ? -7.763 -9.018 18.876 1.00 55.03 79 ASP A C 1
ATOM 616 O O . ASP A 1 79 ? -8.493 -9.985 19.080 1.00 55.0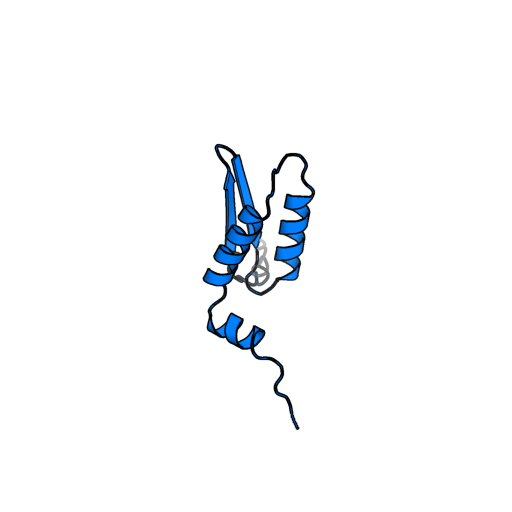3 79 ASP A O 1
ATOM 620 N N . MET A 1 80 ? -7.230 -8.790 17.670 1.00 54.16 80 MET A N 1
ATOM 621 C CA . MET A 1 80 ? -7.545 -9.586 16.474 1.00 54.16 80 MET A CA 1
ATOM 622 C C . MET A 1 80 ? -7.007 -11.024 16.508 1.00 54.16 80 MET A C 1
ATOM 624 O O . MET A 1 80 ? -7.589 -11.923 15.900 1.00 54.16 80 MET A O 1
ATOM 628 N N . THR A 1 81 ? -5.889 -11.263 17.200 1.00 55.00 81 THR A N 1
ATOM 629 C CA . THR A 1 81 ? -5.305 -12.608 17.353 1.00 55.00 81 THR A CA 1
ATOM 630 C C . THR A 1 81 ? -5.805 -13.315 18.605 1.00 55.00 81 THR A C 1
ATOM 632 O O . THR A 1 81 ? -5.412 -14.456 18.848 1.00 55.00 81 THR A O 1
ATOM 635 N N . ARG A 1 82 ? -6.654 -12.676 19.420 1.00 46.62 82 ARG A N 1
ATOM 636 C CA . ARG A 1 82 ? -7.339 -13.375 20.496 1.00 46.62 82 ARG A CA 1
ATOM 637 C C . ARG A 1 82 ? -8.351 -14.294 19.810 1.00 46.62 82 ARG A C 1
ATOM 639 O O . ARG A 1 82 ? -9.351 -13.791 19.301 1.00 46.62 82 ARG A O 1
ATOM 646 N N . PRO A 1 83 ? -8.131 -15.626 19.753 1.00 48.38 83 PRO A N 1
ATOM 647 C CA . PRO A 1 83 ? -9.242 -16.497 19.423 1.00 48.38 83 PRO A CA 1
ATOM 648 C C . PRO A 1 83 ? -10.342 -16.142 20.416 1.00 48.38 83 PRO A C 1
ATOM 650 O O . PRO A 1 83 ? -10.049 -15.924 21.597 1.00 48.38 83 PRO A O 1
ATOM 653 N N . ASP A 1 84 ? -11.570 -16.033 19.927 1.00 48.44 84 ASP A N 1
ATOM 654 C CA . ASP A 1 84 ? -12.766 -16.025 20.748 1.00 48.44 84 ASP A CA 1
ATOM 655 C C . ASP A 1 84 ? -12.706 -17.265 21.655 1.00 48.44 84 ASP A C 1
ATOM 657 O O . ASP A 1 84 ? -13.173 -18.351 21.335 1.00 48.44 84 ASP A O 1
ATOM 661 N N . ALA A 1 85 ? -12.023 -17.132 22.789 1.00 51.56 85 ALA A N 1
ATOM 662 C CA . ALA A 1 85 ? -12.075 -18.050 23.903 1.00 51.56 85 ALA A CA 1
ATOM 663 C C . ALA A 1 85 ? -13.344 -17.691 24.679 1.00 51.56 85 ALA A C 1
ATOM 665 O O . ALA A 1 85 ? -13.301 -17.406 25.876 1.00 51.56 85 ALA A O 1
ATOM 666 N N . ALA A 1 86 ? -14.471 -17.629 23.968 1.00 48.97 86 ALA A N 1
ATOM 667 C CA . ALA A 1 86 ? -15.775 -17.688 24.571 1.00 48.97 86 ALA A CA 1
ATOM 668 C C . ALA A 1 86 ? -16.097 -19.169 24.776 1.00 48.97 86 ALA A C 1
ATOM 670 O O . ALA A 1 86 ? -16.493 -19.899 23.874 1.00 48.97 86 ALA A O 1
ATOM 671 N N . SER A 1 87 ? -15.912 -19.561 26.032 1.00 48.09 87 SER A N 1
ATOM 672 C CA . SER A 1 87 ? -16.859 -20.405 26.751 1.00 48.09 87 SER A CA 1
ATOM 673 C C . SER A 1 87 ? -17.018 -21.847 26.266 1.00 48.09 87 SER A C 1
ATOM 675 O O . SER A 1 87 ? -17.856 -22.148 25.422 1.00 48.09 87 SER A O 1
ATOM 677 N N . THR A 1 88 ? -16.346 -22.773 26.953 1.00 46.06 88 THR A N 1
ATOM 678 C CA . THR A 1 88 ? -16.992 -23.751 27.858 1.00 46.06 88 THR A CA 1
ATOM 679 C C . THR A 1 88 ? -15.939 -24.344 28.787 1.00 46.06 88 THR A C 1
ATOM 681 O O . THR A 1 88 ? -14.851 -24.702 28.286 1.00 46.06 88 THR A O 1
#

Secondary structure (DSSP, 8-state):
-----------------EEEEEEETTEEEEEEE-TT-HHHHHHHHHHHHT-TT----HHHHHHHHHHHHHHS-HHHHHHHTS------

pLDDT: mean 70.27, std 15.0, range [43.69, 88.31]

Sequence (88 aa):
MSHFNASSPTGQSTAPCFRVVLHRGAHRWGFSWNPGDERELVRQLARLANDPGVPLDHDDVIVVLRQVAREIDPADLADMTRPDAAST

Foldseek 3Di:
DDDPPPPDPDPPPPQPFDKQWFDDPPDIDIDTHGLPPVVVVVVVVVVLVPDPPRPDDPVRVVSRVVVSCVVRPVVNVVVVPPPPPPDD